Protein AF-A0A937X657-F1 (afdb_monomer_lite)

Organism: NCBI:txid2961651

Secondary structure (DSSP, 8-state):
--------------HHHHHHHHHHTHHHHHHHHHHHHHHHHHHHHHHHHHS-------------STTTTTTB-TTSPBP-GGGGG-HHHHHHHHHHTTGGGTS-HHHHHHH-------------------------

Foldseek 3Di:
DDPPCPVPPPPVPPPVVVCVVCVVCVVVVVVVVVVVVVVVCVVVVVVVVPDDDDDDDDDDDQDDAPCSVVCAHPVRHHHDQVVCLPLVNLVVVCVVVVCVVPDDSVVSSVRDDDDDDPPDPDPPPPPPPPPDDDDD

pLDDT: mean 78.57, std 14.48, range [44.03, 97.0]

Radius of gyration: 36.01 Å; chains: 1; bounding box: 100×64×79 Å

Structure (mmCIF, N/CA/C/O backbone):
data_AF-A0A937X657-F1
#
_entry.id   AF-A0A937X657-F1
#
loop_
_atom_site.group_PDB
_atom_site.id
_atom_site.type_symbol
_atom_site.label_atom_id
_atom_site.label_alt_id
_atom_site.label_comp_id
_atom_site.label_asym_id
_atom_site.label_entity_id
_atom_site.label_seq_id
_atom_site.pdbx_PDB_ins_code
_atom_site.Cartn_x
_atom_site.Cartn_y
_atom_site.Cartn_z
_atom_site.occupancy
_atom_site.B_iso_or_equiv
_atom_site.auth_seq_id
_atom_site.auth_comp_id
_atom_site.auth_asym_id
_atom_site.auth_atom_id
_atom_site.pdbx_PDB_model_num
ATOM 1 N N . MET A 1 1 ? 79.284 4.387 -25.399 1.00 54.34 1 MET A N 1
ATOM 2 C CA . MET A 1 1 ? 78.170 5.222 -24.904 1.00 54.34 1 MET A CA 1
ATOM 3 C C . MET A 1 1 ? 77.348 5.649 -26.105 1.00 54.34 1 MET A C 1
ATOM 5 O O . MET A 1 1 ? 77.841 6.468 -26.859 1.00 54.34 1 MET A O 1
ATOM 9 N N . ALA A 1 2 ? 76.207 4.989 -26.327 1.00 51.38 2 ALA A N 1
ATOM 10 C CA . ALA A 1 2 ? 75.058 5.395 -27.160 1.00 51.38 2 ALA A CA 1
ATOM 11 C C . ALA A 1 2 ? 74.269 4.130 -27.556 1.00 51.38 2 ALA A C 1
ATOM 13 O O . ALA A 1 2 ? 74.128 3.799 -28.724 1.00 51.38 2 ALA A O 1
ATOM 14 N N . MET A 1 3 ? 73.809 3.378 -26.553 1.00 53.97 3 MET A N 1
ATOM 15 C CA . MET A 1 3 ? 72.762 2.364 -26.712 1.00 53.97 3 MET A CA 1
ATOM 16 C C . MET A 1 3 ? 71.553 2.872 -25.930 1.00 53.97 3 MET A C 1
ATOM 18 O O . MET A 1 3 ? 71.167 2.336 -24.901 1.00 53.97 3 MET A O 1
ATOM 22 N N . LEU A 1 4 ? 71.056 4.019 -26.381 1.00 57.88 4 LEU A N 1
ATOM 23 C CA . LEU A 1 4 ? 69.737 4.540 -26.056 1.00 57.88 4 LEU A CA 1
ATOM 24 C C . LEU A 1 4 ? 69.046 4.790 -27.392 1.00 57.88 4 LEU A C 1
ATOM 26 O O . LEU A 1 4 ? 68.652 5.905 -27.704 1.00 57.88 4 LEU A O 1
ATOM 30 N N . ASP A 1 5 ? 68.921 3.731 -28.192 1.00 53.12 5 ASP A N 1
ATOM 31 C CA . ASP A 1 5 ? 67.776 3.647 -29.087 1.00 53.12 5 ASP A CA 1
ATOM 32 C C . ASP A 1 5 ? 66.592 3.265 -28.197 1.00 53.12 5 ASP A C 1
ATOM 34 O O . ASP A 1 5 ? 66.155 2.117 -28.109 1.00 53.12 5 ASP A O 1
ATOM 38 N N . SER A 1 6 ? 66.144 4.244 -27.408 1.00 56.38 6 SER A N 1
ATOM 39 C CA . SER A 1 6 ? 64.774 4.286 -26.936 1.00 56.38 6 SER A CA 1
ATOM 40 C C . SER A 1 6 ? 63.934 4.451 -28.192 1.00 56.38 6 SER A C 1
ATOM 42 O O . SER A 1 6 ? 63.530 5.562 -28.535 1.00 56.38 6 SER A O 1
ATOM 44 N N . GLN A 1 7 ? 63.766 3.338 -28.906 1.00 55.34 7 GLN A N 1
ATOM 45 C CA . GLN A 1 7 ? 62.840 3.190 -29.999 1.00 55.34 7 GLN A CA 1
ATOM 46 C C . GLN A 1 7 ? 61.476 3.484 -29.402 1.00 55.34 7 GLN A C 1
ATOM 48 O O . GLN A 1 7 ? 60.877 2.668 -28.700 1.00 55.34 7 GLN A O 1
ATOM 53 N N . ASP A 1 8 ? 61.124 4.746 -29.593 1.00 54.66 8 ASP A N 1
ATOM 54 C CA . ASP A 1 8 ? 59.862 5.432 -29.473 1.00 54.66 8 ASP A CA 1
ATOM 55 C C . ASP A 1 8 ? 58.688 4.461 -29.640 1.00 54.66 8 ASP A C 1
ATOM 57 O O . ASP A 1 8 ? 58.055 4.347 -30.685 1.00 54.66 8 ASP A O 1
ATOM 61 N N . ARG A 1 9 ? 58.393 3.733 -28.558 1.00 51.91 9 ARG A N 1
ATOM 62 C CA . ARG A 1 9 ? 57.169 2.961 -28.317 1.00 51.91 9 ARG A CA 1
ATOM 63 C C . ARG A 1 9 ? 55.999 3.912 -28.063 1.00 51.91 9 ARG A C 1
ATOM 65 O O . ARG A 1 9 ? 55.104 3.618 -27.276 1.00 51.91 9 ARG A O 1
ATOM 72 N N . THR A 1 10 ? 55.995 5.064 -28.715 1.00 53.56 10 THR A N 1
ATOM 73 C CA . THR A 1 10 ? 54.843 5.947 -28.737 1.00 53.56 10 THR A CA 1
ATOM 74 C C . THR A 1 10 ? 54.037 5.541 -29.953 1.00 53.56 10 THR A C 1
ATOM 76 O O . THR A 1 10 ? 54.033 6.187 -30.998 1.00 53.56 10 THR A O 1
ATOM 79 N N . ASP A 1 11 ? 53.399 4.383 -29.797 1.00 59.31 11 ASP A N 1
ATOM 80 C CA . ASP A 1 11 ? 52.334 3.888 -30.649 1.00 59.31 11 ASP A CA 1
ATOM 81 C C . ASP A 1 11 ? 51.222 4.940 -30.583 1.00 59.31 11 ASP A C 1
ATOM 83 O O . ASP A 1 11 ? 50.393 4.983 -29.671 1.00 59.31 11 ASP A O 1
ATOM 87 N N . ASN A 1 12 ? 51.328 5.926 -31.470 1.00 54.56 12 ASN A N 1
ATOM 88 C CA . ASN A 1 12 ? 50.469 7.090 -31.514 1.00 54.56 12 ASN A CA 1
ATOM 89 C C . ASN A 1 12 ? 49.151 6.626 -32.134 1.00 54.56 12 ASN A C 1
ATOM 91 O O . ASN A 1 12 ? 48.890 6.845 -33.319 1.00 54.56 12 ASN A O 1
ATOM 95 N N . ILE A 1 13 ? 48.353 5.907 -31.336 1.00 63.28 13 ILE A N 1
ATOM 96 C CA . ILE A 1 13 ? 46.981 5.537 -31.661 1.00 63.28 13 ILE A CA 1
ATOM 97 C C . ILE A 1 13 ? 46.252 6.856 -31.880 1.00 63.28 13 ILE A C 1
ATOM 99 O O . ILE A 1 13 ? 45.853 7.548 -30.940 1.00 63.28 13 ILE A O 1
ATOM 103 N N . ARG A 1 14 ? 46.132 7.242 -33.151 1.00 64.69 14 ARG A N 1
ATOM 104 C CA . ARG A 1 14 ? 45.431 8.450 -33.560 1.00 64.69 14 ARG A CA 1
ATOM 105 C C . ARG A 1 14 ? 43.993 8.290 -33.111 1.00 64.69 14 ARG A C 1
ATOM 107 O O . ARG A 1 14 ? 43.210 7.586 -33.739 1.00 64.69 14 ARG A O 1
ATOM 114 N N . VAL A 1 15 ? 43.638 8.983 -32.034 1.00 66.06 15 VAL A N 1
ATOM 115 C CA . VAL A 1 15 ? 42.281 8.983 -31.472 1.00 66.06 15 VAL A CA 1
ATOM 116 C C . VAL A 1 15 ? 41.244 9.327 -32.558 1.00 66.06 15 VAL A C 1
ATOM 118 O O . VAL A 1 15 ? 40.137 8.805 -32.558 1.00 66.06 15 VAL A O 1
ATOM 121 N N . GLY A 1 16 ? 41.631 10.122 -33.564 1.00 61.62 16 GLY A N 1
ATOM 122 C CA . GLY A 1 16 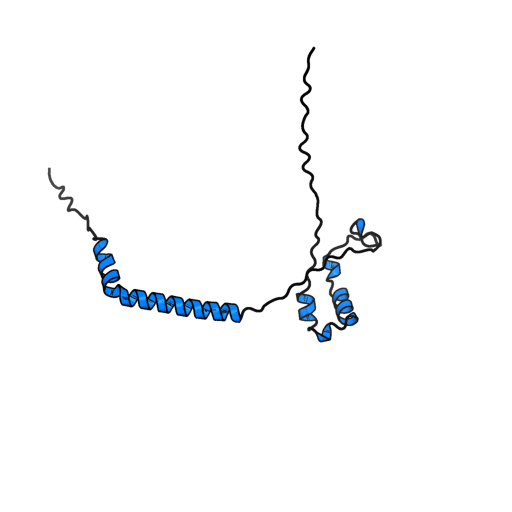? 40.815 10.432 -34.742 1.00 61.62 16 GLY A CA 1
ATOM 123 C C . GLY A 1 16 ? 40.463 9.238 -35.644 1.00 61.62 16 GLY A C 1
ATOM 124 O O . GLY A 1 16 ? 39.389 9.240 -36.245 1.00 61.62 16 GLY A O 1
ATOM 125 N N . ASP A 1 17 ? 4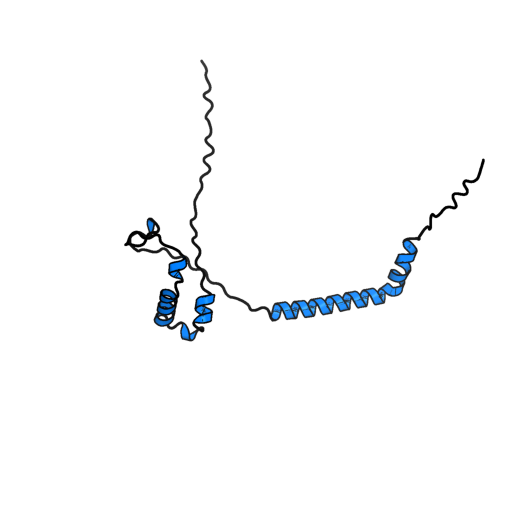1.304 8.203 -35.719 1.00 65.19 17 ASP A N 1
ATOM 126 C CA . ASP A 1 17 ? 41.021 7.003 -36.519 1.00 65.19 17 ASP A CA 1
ATOM 127 C C . ASP A 1 17 ? 39.965 6.103 -35.856 1.00 65.19 17 ASP A C 1
ATOM 129 O O . ASP A 1 17 ? 39.238 5.403 -36.559 1.00 65.19 17 ASP A O 1
ATOM 133 N N . LEU A 1 18 ? 39.770 6.212 -34.535 1.00 67.56 18 LEU A N 1
ATOM 134 C CA . LEU A 1 18 ? 38.673 5.548 -33.815 1.00 67.56 18 LEU A CA 1
ATOM 135 C C . LEU A 1 18 ? 37.302 6.181 -34.114 1.00 67.56 18 LEU A C 1
ATOM 137 O O . LEU A 1 18 ? 36.276 5.507 -34.032 1.00 67.56 18 LEU A O 1
ATOM 141 N N . PHE A 1 19 ? 37.267 7.460 -34.505 1.00 67.75 19 PHE A N 1
ATOM 142 C CA . PHE A 1 19 ? 36.029 8.175 -34.841 1.00 67.75 19 PHE A CA 1
ATOM 143 C C . PHE A 1 19 ? 35.640 8.076 -36.325 1.00 67.75 19 PHE A C 1
ATOM 145 O O . PHE A 1 19 ? 34.484 8.332 -36.675 1.00 67.75 19 PHE A O 1
ATOM 152 N N . ARG A 1 20 ? 36.559 7.662 -37.211 1.00 66.25 20 ARG A N 1
ATOM 153 C CA . ARG A 1 20 ? 36.264 7.442 -38.641 1.00 66.25 20 ARG A CA 1
ATOM 154 C C . ARG A 1 20 ? 35.145 6.410 -38.885 1.00 66.25 20 ARG A C 1
ATOM 156 O O . ARG A 1 20 ? 34.259 6.718 -39.685 1.00 66.25 20 ARG A O 1
ATOM 163 N N . PRO A 1 21 ? 35.098 5.252 -38.192 1.00 65.94 21 PRO A N 1
ATOM 164 C CA . PRO A 1 21 ? 33.969 4.324 -38.280 1.00 65.94 21 PRO A CA 1
ATOM 165 C C . PRO A 1 21 ? 32.652 4.952 -37.799 1.00 65.94 21 PRO A C 1
ATOM 167 O O . PRO A 1 21 ? 31.619 4.781 -38.441 1.00 65.94 21 PRO A O 1
ATOM 170 N N . LEU A 1 22 ? 32.689 5.740 -36.717 1.00 67.44 22 LEU A N 1
ATOM 171 C CA . LEU A 1 22 ? 31.514 6.429 -36.165 1.00 67.44 22 LEU A CA 1
ATOM 172 C C . LEU A 1 22 ? 30.878 7.403 -37.172 1.00 67.44 22 LEU A C 1
ATOM 174 O O . LEU A 1 22 ? 29.655 7.469 -37.293 1.00 67.44 22 LEU A O 1
ATOM 178 N N . LEU A 1 23 ? 31.699 8.136 -37.927 1.00 63.88 23 LEU A N 1
ATOM 179 C CA . LEU A 1 23 ? 31.237 9.097 -38.935 1.00 63.88 23 LEU A CA 1
ATOM 180 C C . LEU A 1 23 ? 30.781 8.420 -40.239 1.00 63.88 23 LEU A C 1
ATOM 182 O O . LEU A 1 23 ? 29.800 8.866 -40.841 1.00 63.88 23 LEU A O 1
ATOM 186 N N . ALA A 1 24 ? 31.440 7.332 -40.655 1.00 72.88 24 ALA A N 1
ATOM 187 C CA . ALA A 1 24 ? 31.057 6.555 -41.838 1.00 72.88 24 ALA A CA 1
ATOM 188 C C . ALA A 1 24 ? 29.708 5.837 -41.645 1.00 72.88 24 ALA A C 1
ATOM 190 O O . ALA A 1 24 ? 28.853 5.861 -42.531 1.00 72.88 24 ALA A O 1
ATOM 191 N N . TYR A 1 25 ? 29.471 5.282 -40.452 1.00 80.38 25 TYR A N 1
ATOM 192 C CA . TYR A 1 25 ? 28.231 4.585 -40.099 1.00 80.38 25 TYR A CA 1
ATOM 193 C C . TYR A 1 25 ? 27.203 5.480 -39.398 1.00 80.38 25 TYR A C 1
ATOM 195 O O . TYR A 1 25 ? 26.234 4.972 -38.834 1.00 80.38 25 TYR A O 1
ATOM 203 N N . ARG A 1 26 ? 27.340 6.814 -39.477 1.00 78.56 26 ARG A N 1
ATOM 204 C CA . ARG A 1 26 ? 26.452 7.773 -38.788 1.00 78.56 26 ARG A CA 1
ATOM 205 C C . ARG A 1 26 ? 24.959 7.505 -39.006 1.00 78.56 26 ARG A C 1
ATOM 207 O O . ARG A 1 26 ? 24.167 7.690 -38.092 1.00 78.56 26 ARG A O 1
ATOM 214 N N . ARG A 1 27 ? 24.569 7.049 -40.205 1.00 82.88 27 ARG A N 1
ATOM 215 C CA . ARG A 1 27 ? 23.174 6.694 -40.527 1.00 82.88 27 ARG A CA 1
ATOM 216 C C . ARG A 1 27 ? 22.719 5.436 -39.792 1.00 82.88 27 ARG A C 1
ATOM 218 O O . ARG A 1 27 ? 21.609 5.421 -39.279 1.00 82.88 27 ARG A O 1
ATOM 225 N N . LEU A 1 28 ? 23.577 4.422 -39.724 1.00 85.44 28 LEU A N 1
ATOM 226 C CA . LEU A 1 28 ? 23.286 3.161 -39.048 1.00 85.44 28 LEU A CA 1
ATOM 227 C C . LEU A 1 28 ? 23.215 3.358 -37.528 1.00 85.44 28 LEU A C 1
ATOM 229 O O . LEU A 1 28 ? 22.285 2.876 -36.892 1.00 85.44 28 LEU A O 1
ATOM 233 N N . ILE A 1 29 ? 24.137 4.147 -36.963 1.00 87.50 29 ILE A N 1
ATOM 234 C CA . ILE A 1 29 ? 24.118 4.526 -35.542 1.00 87.50 29 ILE A CA 1
ATOM 235 C C . ILE A 1 29 ? 22.847 5.316 -35.223 1.00 87.50 29 ILE A C 1
ATOM 237 O O . ILE A 1 29 ? 22.167 5.010 -34.252 1.00 87.50 29 ILE A O 1
ATOM 241 N N . TRP A 1 30 ? 22.481 6.292 -36.059 1.00 89.94 30 TRP A N 1
ATOM 242 C CA . TRP A 1 30 ? 21.262 7.072 -35.849 1.00 89.94 30 TRP A CA 1
ATOM 243 C C . TRP A 1 30 ? 20.003 6.196 -35.892 1.00 89.94 30 TRP A C 1
ATOM 245 O O . TRP A 1 30 ? 19.157 6.304 -35.009 1.00 89.94 30 TRP A O 1
ATOM 255 N N . GLN A 1 31 ? 19.905 5.277 -36.858 1.00 92.25 31 GLN A N 1
ATOM 256 C CA . GLN A 1 31 ? 18.797 4.318 -36.936 1.00 92.25 31 GLN A CA 1
ATOM 257 C C . GLN A 1 31 ? 18.742 3.390 -35.718 1.00 92.25 31 GLN A C 1
ATOM 259 O O . GLN A 1 31 ? 17.660 3.173 -35.179 1.00 92.25 31 GLN A O 1
ATOM 264 N N . ALA A 1 32 ? 19.888 2.883 -35.256 1.00 92.69 32 ALA A N 1
ATOM 265 C CA . ALA A 1 32 ? 19.962 2.034 -34.072 1.00 92.69 32 ALA A CA 1
ATOM 266 C C . ALA A 1 32 ? 19.533 2.786 -32.804 1.00 92.69 32 ALA A C 1
ATOM 268 O O . ALA A 1 32 ? 18.749 2.258 -32.019 1.00 92.69 32 ALA A O 1
ATOM 269 N N . THR A 1 33 ? 19.980 4.033 -32.633 1.00 93.75 33 THR A N 1
ATOM 270 C CA . THR A 1 33 ? 19.571 4.879 -31.505 1.00 93.75 33 THR A CA 1
ATOM 271 C C . THR A 1 33 ? 18.072 5.143 -31.535 1.00 93.75 33 THR A C 1
ATOM 273 O O . THR A 1 33 ? 17.405 4.934 -30.527 1.00 93.75 33 THR A O 1
ATOM 276 N N . VAL A 1 34 ? 17.518 5.534 -32.688 1.00 96.00 34 VAL A N 1
ATOM 277 C CA . VAL A 1 34 ? 16.073 5.770 -32.833 1.00 96.00 34 VAL A CA 1
ATOM 278 C C . VAL A 1 34 ? 15.285 4.493 -32.541 1.00 96.00 34 VAL A C 1
ATOM 280 O O . VAL A 1 34 ? 14.329 4.537 -31.769 1.00 96.00 34 VAL A O 1
ATOM 283 N N . ALA A 1 35 ? 15.703 3.349 -33.087 1.00 95.62 35 ALA A N 1
ATOM 284 C CA . ALA A 1 35 ? 15.059 2.066 -32.823 1.00 95.62 35 ALA A CA 1
ATOM 285 C C . ALA A 1 35 ? 15.100 1.705 -31.330 1.00 95.62 35 ALA A C 1
ATOM 287 O O . ALA A 1 35 ? 14.074 1.340 -30.759 1.00 95.62 35 ALA A O 1
ATOM 288 N N . ALA A 1 36 ? 16.250 1.874 -30.673 1.00 95.75 36 ALA A N 1
ATOM 289 C CA . ALA A 1 36 ? 16.396 1.628 -29.242 1.00 95.75 36 ALA A CA 1
ATOM 290 C C . ALA A 1 36 ? 15.502 2.555 -28.405 1.00 95.75 36 ALA A C 1
ATOM 292 O O . ALA A 1 36 ? 14.851 2.094 -27.469 1.00 95.75 36 ALA A O 1
ATOM 293 N N . THR A 1 37 ? 15.414 3.842 -28.758 1.00 96.75 37 THR A N 1
ATOM 294 C CA . THR A 1 37 ? 14.524 4.797 -28.084 1.00 96.75 37 THR A CA 1
ATOM 295 C C . THR A 1 37 ? 13.057 4.412 -28.249 1.00 96.75 37 THR A C 1
ATOM 297 O O . THR A 1 37 ? 12.318 4.436 -27.268 1.00 96.75 37 THR A O 1
ATOM 300 N N . VAL A 1 38 ? 12.633 4.017 -29.452 1.00 96.88 38 VAL A N 1
ATOM 301 C CA . VAL A 1 38 ? 11.253 3.572 -29.704 1.00 96.88 38 VAL A CA 1
ATOM 302 C C . VAL A 1 38 ? 10.932 2.323 -28.886 1.00 96.88 38 VAL A C 1
ATOM 304 O O . VAL A 1 38 ? 9.902 2.284 -28.220 1.00 96.88 38 VAL A O 1
ATOM 307 N N . ILE A 1 39 ? 11.826 1.331 -28.869 1.00 97.00 39 ILE A N 1
ATOM 308 C CA . ILE A 1 39 ? 11.643 0.110 -28.072 1.00 97.00 39 ILE A CA 1
ATOM 309 C C . ILE A 1 39 ? 11.552 0.448 -26.580 1.00 97.00 39 ILE A C 1
ATOM 311 O O . ILE A 1 39 ? 10.636 -0.015 -25.905 1.00 97.00 39 ILE A O 1
ATOM 315 N N . ALA A 1 40 ? 12.453 1.288 -26.066 1.00 96.06 40 ALA A N 1
ATOM 316 C CA . ALA A 1 40 ? 12.438 1.701 -24.665 1.00 96.06 40 ALA A CA 1
ATOM 317 C C . ALA A 1 40 ? 11.158 2.470 -24.300 1.00 96.06 40 ALA A C 1
ATOM 319 O O . ALA A 1 40 ? 10.579 2.223 -23.243 1.00 96.06 40 ALA A O 1
ATOM 320 N N . ALA A 1 41 ? 10.683 3.357 -25.177 1.00 95.81 41 ALA A N 1
ATOM 321 C CA . ALA A 1 41 ? 9.443 4.100 -24.976 1.00 95.81 41 ALA A CA 1
ATOM 322 C C . ALA A 1 41 ? 8.216 3.180 -24.988 1.00 95.81 41 ALA A C 1
ATOM 324 O O . ALA A 1 41 ? 7.333 3.336 -24.147 1.00 95.81 41 ALA A O 1
ATOM 325 N N . LEU A 1 42 ? 8.172 2.195 -25.890 1.00 96.06 42 LEU A N 1
ATOM 326 C CA . LEU A 1 42 ? 7.097 1.202 -25.933 1.00 96.06 42 LEU A CA 1
ATOM 327 C C . LEU A 1 42 ? 7.092 0.335 -24.671 1.00 96.06 42 LEU A C 1
ATOM 329 O O . LEU A 1 42 ? 6.050 0.195 -24.036 1.00 96.06 42 LEU A O 1
ATOM 333 N N . LEU A 1 43 ? 8.250 -0.195 -24.269 1.00 95.75 43 LEU A N 1
ATOM 334 C CA . LEU A 1 43 ? 8.374 -0.992 -23.046 1.00 95.75 43 LEU A CA 1
ATOM 335 C C . LEU A 1 43 ? 8.015 -0.176 -21.800 1.00 95.75 43 LEU A C 1
ATOM 337 O O . LEU A 1 43 ? 7.267 -0.656 -20.952 1.00 95.75 43 LEU A O 1
ATOM 341 N N . GLY A 1 44 ? 8.496 1.066 -21.707 1.00 94.88 44 GLY A N 1
ATOM 342 C CA . GLY A 1 44 ? 8.167 1.978 -20.613 1.00 94.88 44 GLY A CA 1
ATOM 343 C C . GLY A 1 44 ? 6.682 2.340 -20.579 1.00 94.88 44 GLY A C 1
ATOM 344 O O . GLY A 1 44 ? 6.074 2.331 -19.512 1.00 94.88 44 GLY A O 1
ATOM 345 N N . GLY A 1 45 ? 6.075 2.590 -21.740 1.00 94.44 45 GLY A N 1
ATOM 346 C CA . GLY A 1 45 ? 4.646 2.870 -21.864 1.00 94.44 45 GLY A CA 1
ATOM 347 C C . GLY A 1 45 ? 3.786 1.687 -21.426 1.00 94.44 45 GLY A C 1
ATOM 348 O O . GLY A 1 45 ? 2.882 1.863 -20.613 1.00 94.44 45 GLY A O 1
ATOM 349 N N . VAL A 1 46 ? 4.106 0.474 -21.889 1.00 94.00 46 VAL A N 1
ATOM 350 C CA . VAL A 1 46 ? 3.424 -0.756 -21.453 1.00 94.00 46 VAL A CA 1
ATOM 351 C C . VAL A 1 46 ? 3.594 -0.962 -19.950 1.00 94.00 46 VAL A C 1
ATOM 353 O O . VAL A 1 46 ? 2.619 -1.245 -19.260 1.00 94.00 46 VAL A O 1
ATOM 356 N N . TYR A 1 47 ? 4.804 -0.770 -19.423 1.00 92.38 47 TYR A N 1
ATOM 357 C CA . TYR A 1 47 ? 5.074 -0.911 -17.994 1.00 92.38 47 TYR A CA 1
ATOM 358 C C . TYR A 1 47 ? 4.233 0.050 -17.144 1.00 92.38 47 TYR A C 1
ATOM 360 O O . TYR A 1 47 ? 3.608 -0.378 -16.177 1.00 92.38 47 TYR A O 1
ATOM 368 N N . LEU A 1 48 ? 4.158 1.327 -17.530 1.00 88.75 48 LEU A N 1
ATOM 369 C CA . LEU A 1 48 ? 3.335 2.322 -16.837 1.00 88.75 48 LEU A CA 1
ATOM 370 C C . LEU A 1 48 ? 1.834 2.034 -16.961 1.00 88.75 48 LEU A C 1
ATOM 372 O O . LEU A 1 48 ? 1.090 2.291 -16.022 1.00 88.75 48 LEU A O 1
ATOM 376 N N . PHE A 1 49 ? 1.385 1.489 -18.093 1.00 87.94 49 PHE A N 1
ATOM 377 C CA . PHE A 1 49 ? -0.028 1.171 -18.307 1.00 87.94 49 PHE A CA 1
ATOM 378 C C . PHE A 1 49 ? -0.492 -0.052 -17.502 1.00 87.94 49 PHE A C 1
ATOM 380 O O . PHE A 1 49 ? -1.645 -0.124 -17.089 1.00 87.94 49 PHE A O 1
ATOM 387 N N . VAL A 1 50 ? 0.402 -1.017 -17.271 1.00 88.69 50 VAL A N 1
ATOM 388 C CA . VAL A 1 50 ? 0.110 -2.237 -16.498 1.00 88.69 50 VAL A CA 1
ATOM 389 C C . VAL A 1 50 ? 0.229 -2.002 -14.987 1.00 88.69 50 VAL A C 1
ATOM 391 O O . VAL A 1 50 ? -0.268 -2.811 -14.203 1.00 88.69 50 VAL A O 1
ATOM 394 N N . GLN A 1 51 ? 0.858 -0.906 -14.546 1.00 83.50 51 GLN A N 1
ATOM 395 C CA . GLN A 1 51 ? 0.993 -0.624 -13.120 1.00 83.50 51 GLN A CA 1
ATOM 396 C C . GLN A 1 51 ? -0.382 -0.468 -12.446 1.00 83.50 51 GLN A C 1
ATOM 398 O O . GLN A 1 51 ? -1.176 0.385 -12.848 1.00 83.50 51 GLN A O 1
ATOM 403 N N . PRO A 1 52 ? -0.668 -1.253 -11.390 1.00 79.19 52 PRO A N 1
ATOM 404 C CA . PRO A 1 52 ? -1.919 -1.129 -10.661 1.00 79.19 52 PRO A CA 1
ATOM 405 C C . PRO A 1 52 ? -1.969 0.225 -9.950 1.00 79.19 52 PRO A C 1
ATOM 407 O O . PRO A 1 52 ? -1.096 0.565 -9.150 1.00 79.19 52 PRO A O 1
ATOM 410 N N . THR A 1 53 ? -3.010 1.003 -10.234 1.00 76.62 53 THR A N 1
ATOM 411 C CA . THR A 1 53 ? -3.261 2.276 -9.562 1.00 76.62 53 THR A CA 1
ATOM 412 C C . THR A 1 53 ? -3.937 2.014 -8.217 1.00 76.62 53 THR A C 1
ATOM 414 O O . THR A 1 53 ? -5.069 1.541 -8.142 1.00 76.62 53 THR A O 1
ATOM 417 N N . ALA A 1 54 ? -3.226 2.299 -7.124 1.00 77.44 54 ALA A N 1
ATOM 418 C CA . ALA A 1 54 ? -3.759 2.172 -5.771 1.00 77.44 54 ALA A CA 1
ATOM 419 C C . ALA A 1 54 ? -4.281 3.529 -5.278 1.00 77.44 54 ALA A C 1
ATOM 421 O O . ALA A 1 54 ? -3.517 4.482 -5.115 1.00 77.44 54 ALA A O 1
ATOM 422 N N . TRP A 1 55 ? -5.584 3.614 -5.017 1.00 77.44 55 TRP A N 1
ATOM 423 C CA . TRP A 1 55 ? -6.198 4.777 -4.379 1.00 77.44 55 TRP A CA 1
ATOM 424 C C . TRP A 1 55 ? -5.995 4.680 -2.866 1.00 77.44 55 TRP A C 1
ATOM 426 O O . TRP A 1 55 ? -6.364 3.677 -2.259 1.00 77.44 55 TRP A O 1
ATOM 436 N N . SER A 1 56 ? -5.412 5.710 -2.248 1.00 83.56 56 SER A N 1
ATOM 437 C CA . SER A 1 56 ? -5.264 5.780 -0.790 1.00 83.56 56 SER A CA 1
ATOM 438 C C . SER A 1 56 ? -6.097 6.924 -0.217 1.00 83.56 56 SER A C 1
ATOM 440 O O . SER A 1 56 ? -6.111 8.032 -0.749 1.00 83.56 56 SER A O 1
ATOM 442 N N . ALA A 1 57 ? -6.808 6.645 0.875 1.00 85.00 57 ALA A N 1
ATOM 443 C CA . ALA A 1 57 ? -7.575 7.622 1.637 1.00 85.00 57 ALA A CA 1
ATOM 444 C C . ALA A 1 57 ? -7.022 7.683 3.063 1.00 85.00 57 ALA A C 1
ATOM 446 O O . ALA A 1 57 ? -6.693 6.655 3.653 1.00 85.00 57 ALA A O 1
ATOM 447 N N . THR A 1 58 ? -6.899 8.888 3.620 1.00 86.94 58 THR A N 1
ATOM 448 C CA . THR A 1 58 ? -6.416 9.092 4.992 1.00 86.94 58 THR A CA 1
ATOM 449 C C . THR A 1 58 ? -7.485 9.805 5.802 1.00 86.94 58 THR A C 1
ATOM 451 O O . THR A 1 58 ? -7.946 10.873 5.404 1.00 86.94 58 THR A O 1
ATOM 454 N N . LEU A 1 59 ? -7.850 9.235 6.952 1.00 86.00 59 LEU A N 1
ATOM 455 C CA . LEU A 1 59 ? -8.813 9.821 7.879 1.00 86.00 59 LEU A CA 1
ATOM 456 C C . LEU A 1 59 ? -8.172 10.012 9.256 1.00 86.00 59 LEU A C 1
ATOM 458 O O . LEU A 1 59 ? -7.646 9.071 9.848 1.00 86.00 59 LEU A O 1
ATOM 462 N N . GLY A 1 60 ? -8.221 11.243 9.765 1.00 84.38 60 GLY A N 1
ATOM 463 C CA . GLY A 1 60 ? -7.828 11.556 11.135 1.00 84.38 60 GLY A CA 1
ATOM 464 C C . GLY A 1 60 ? -9.017 11.408 12.077 1.00 84.38 60 GLY A C 1
ATOM 465 O O . GLY A 1 60 ? -10.051 12.033 11.858 1.00 84.38 60 GLY A O 1
ATOM 466 N N . PHE A 1 61 ? -8.862 10.627 13.142 1.00 85.00 61 PHE A N 1
ATOM 467 C CA . PHE A 1 61 ? -9.854 10.525 14.210 1.00 85.00 61 PHE A CA 1
ATOM 468 C C . PHE A 1 61 ? -9.184 10.687 15.577 1.00 85.00 61 PHE A C 1
ATOM 470 O O . PHE A 1 61 ? -7.984 10.444 15.731 1.00 85.00 61 PHE A O 1
ATOM 477 N N . ARG A 1 62 ? -9.958 11.132 16.570 1.00 83.12 62 ARG A N 1
ATOM 478 C CA . ARG A 1 62 ? -9.525 11.245 17.967 1.00 83.12 62 ARG A CA 1
ATOM 479 C C . ARG A 1 62 ? -10.405 10.341 18.823 1.00 83.12 62 ARG A C 1
ATOM 481 O O . ARG A 1 62 ? -11.618 10.532 18.798 1.00 83.12 62 ARG A O 1
ATOM 488 N N . PRO A 1 63 ? -9.836 9.373 19.557 1.00 81.69 63 PRO A N 1
ATOM 489 C CA . PRO A 1 63 ? -10.631 8.555 20.457 1.00 81.69 63 PRO A CA 1
ATOM 490 C C . PRO A 1 63 ? -11.191 9.390 21.615 1.00 81.69 63 PRO A C 1
ATOM 492 O O . PRO A 1 63 ? -10.477 10.210 22.191 1.00 81.69 63 PRO A O 1
ATOM 495 N N . THR A 1 64 ? -12.456 9.172 21.968 1.00 85.06 64 THR A N 1
ATOM 496 C CA . THR A 1 64 ? -13.181 9.939 23.001 1.00 85.06 64 THR A CA 1
ATOM 497 C C . THR A 1 64 ? -13.528 9.109 24.240 1.00 85.06 64 THR A C 1
ATOM 499 O O . THR A 1 64 ? -14.441 9.463 24.975 1.00 85.06 64 THR A O 1
ATOM 502 N N . PHE A 1 65 ? -12.862 7.972 24.445 1.00 84.62 65 PHE A N 1
ATOM 503 C CA . PHE A 1 65 ? -13.059 7.140 25.634 1.00 84.62 65 PHE A CA 1
ATOM 504 C C . PHE A 1 65 ? -12.283 7.676 26.846 1.00 84.62 65 PHE A C 1
ATOM 506 O O . PHE A 1 65 ? -11.295 8.394 26.691 1.00 84.62 65 PHE A O 1
ATOM 513 N N . ASP A 1 66 ? -12.692 7.280 28.051 1.00 82.25 66 ASP A N 1
ATOM 514 C CA . ASP A 1 66 ? -12.004 7.654 29.290 1.00 82.25 66 ASP A CA 1
ATOM 515 C C . ASP A 1 66 ? -10.551 7.157 29.293 1.00 82.25 66 ASP A C 1
ATOM 517 O O . ASP A 1 66 ? -10.283 5.975 29.076 1.00 82.25 66 ASP A O 1
ATOM 521 N N . GLY A 1 67 ? -9.605 8.073 29.520 1.00 80.06 67 GLY A N 1
ATOM 522 C CA . GLY A 1 67 ? -8.165 7.801 29.424 1.00 80.06 67 GLY A CA 1
ATOM 523 C C . GLY A 1 67 ? -7.558 8.036 28.033 1.00 80.06 67 GLY A C 1
ATOM 524 O O . GLY A 1 67 ? -6.338 7.952 27.874 1.00 80.06 67 GLY A O 1
ATOM 525 N N . SER A 1 68 ? -8.349 8.410 27.017 1.00 80.62 68 SER A N 1
ATOM 526 C CA . SER A 1 68 ? -7.815 8.655 25.667 1.00 80.62 68 SER A CA 1
ATOM 527 C C . SER A 1 68 ? -6.805 9.807 25.614 1.00 80.62 68 SER A C 1
ATOM 529 O O . SER A 1 68 ? -5.844 9.741 24.844 1.00 80.62 68 SER A O 1
ATOM 531 N N . GLU A 1 69 ? -6.961 10.824 26.470 1.00 79.00 69 GLU A N 1
ATOM 532 C CA . GLU A 1 69 ? -6.018 11.946 26.593 1.00 79.00 69 GLU A CA 1
ATOM 533 C C . GLU A 1 69 ? -4.642 11.510 27.114 1.00 79.00 69 GLU A C 1
ATOM 535 O O . GLU A 1 69 ? -3.611 12.003 26.648 1.00 79.00 69 GLU A O 1
ATOM 540 N N . SER A 1 70 ? -4.607 10.550 28.043 1.00 81.19 70 SER A N 1
ATOM 541 C CA . SER A 1 70 ? -3.369 9.958 28.562 1.00 81.19 70 SER A CA 1
ATOM 542 C C . SER A 1 70 ? -2.847 8.814 27.685 1.00 81.19 70 SER A C 1
ATOM 544 O O . SER A 1 70 ? -1.770 8.277 27.953 1.00 81.19 70 SER A O 1
ATOM 546 N N . GLY A 1 71 ? -3.563 8.470 26.607 1.00 79.62 71 GLY A N 1
ATOM 547 C CA . GLY A 1 71 ? -3.239 7.345 25.734 1.00 79.62 71 GLY A CA 1
ATOM 548 C C . GLY A 1 71 ? -3.389 6.002 26.443 1.00 79.62 71 GLY A C 1
ATOM 549 O O . GLY A 1 71 ? -2.573 5.108 26.222 1.00 79.62 71 GLY A O 1
ATOM 550 N N . GLN A 1 72 ? -4.382 5.875 27.319 1.00 86.44 72 GLN A N 1
ATOM 551 C CA . GLN A 1 72 ? -4.675 4.661 28.074 1.00 86.44 72 GLN A CA 1
ATOM 552 C C . GLN A 1 72 ? -6.129 4.257 27.880 1.00 86.44 72 GLN A C 1
ATOM 554 O O . GLN A 1 72 ? -7.012 5.099 27.752 1.00 86.44 72 GLN A O 1
ATOM 559 N N . TYR A 1 73 ? -6.381 2.958 27.880 1.00 88.06 73 TYR A N 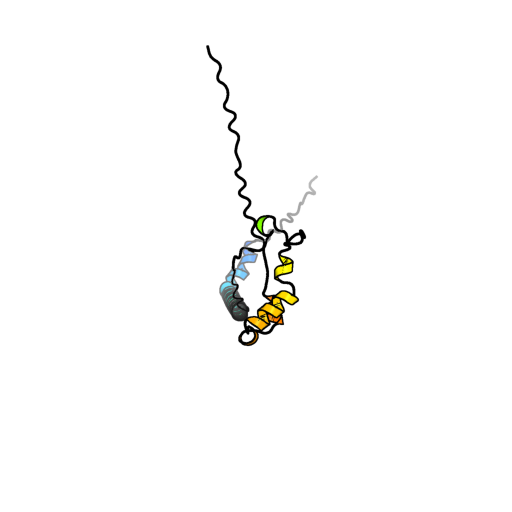1
ATOM 560 C CA . TYR A 1 73 ? -7.732 2.431 27.991 1.00 88.06 73 TYR A CA 1
ATOM 561 C C . TYR A 1 73 ? -8.324 2.732 29.381 1.00 88.06 73 TYR A C 1
ATOM 563 O O . TYR A 1 73 ? -7.568 2.960 30.330 1.00 88.06 73 TYR A O 1
ATOM 571 N N . PRO A 1 74 ? -9.657 2.634 29.558 1.00 85.75 74 PRO A N 1
ATOM 572 C CA . PRO A 1 74 ? -10.308 2.856 30.856 1.00 85.75 74 PRO A CA 1
ATOM 573 C C . PRO A 1 74 ? -9.800 1.949 31.990 1.00 85.75 74 PRO A C 1
ATOM 575 O O . PRO A 1 74 ? -9.950 2.263 33.165 1.00 85.75 74 PRO A O 1
ATOM 578 N N . ASN A 1 75 ? -9.187 0.814 31.647 1.00 87.81 75 ASN A N 1
ATOM 579 C CA . ASN A 1 75 ? -8.574 -0.126 32.586 1.00 87.81 75 ASN A CA 1
ATOM 580 C C . ASN A 1 75 ? -7.101 0.203 32.925 1.00 87.81 75 ASN A C 1
ATOM 582 O O . ASN A 1 75 ? -6.440 -0.599 33.582 1.00 87.81 75 ASN A O 1
ATOM 586 N N . GLY A 1 76 ? -6.571 1.339 32.458 1.00 82.56 76 GLY A N 1
ATOM 587 C CA . GLY A 1 76 ? -5.196 1.788 32.698 1.00 82.56 76 GLY A CA 1
ATOM 588 C C . GLY A 1 76 ? -4.134 1.148 31.796 1.00 82.56 76 GLY A C 1
ATOM 589 O O . GLY A 1 76 ? -2.956 1.489 31.909 1.00 82.56 76 GLY A O 1
ATOM 590 N N . LEU A 1 77 ? -4.509 0.240 30.887 1.00 87.81 77 LEU A N 1
ATOM 591 C CA . LEU A 1 77 ? -3.562 -0.330 29.926 1.00 87.81 77 LEU A CA 1
ATOM 592 C C . LEU A 1 77 ? -3.162 0.711 28.869 1.00 87.81 77 LEU A C 1
ATOM 594 O O . LEU A 1 77 ? -4.005 1.500 28.438 1.00 87.81 77 LEU A O 1
ATOM 598 N N . PRO A 1 78 ? -1.898 0.714 28.408 1.00 85.69 78 PRO A N 1
ATOM 599 C CA . PRO A 1 78 ? -1.460 1.629 27.364 1.00 85.69 78 PRO A CA 1
ATOM 600 C C . PRO A 1 78 ? -2.186 1.336 26.048 1.00 85.69 78 PRO A C 1
ATOM 602 O O . PRO A 1 78 ? -2.278 0.189 25.616 1.00 85.69 78 PRO A O 1
ATOM 605 N N . PHE A 1 79 ? -2.669 2.389 25.395 1.00 85.12 79 PHE A N 1
ATOM 606 C CA . PHE A 1 79 ? -3.297 2.295 24.084 1.00 85.12 79 PHE A CA 1
ATOM 607 C C . PHE A 1 79 ? -2.236 2.107 22.998 1.00 85.12 79 PHE A C 1
ATOM 609 O O . PHE A 1 79 ? -1.351 2.957 22.832 1.00 85.12 79 PHE A O 1
ATOM 616 N N . SER A 1 80 ? -2.354 1.033 22.215 1.00 84.81 80 SER A N 1
ATOM 617 C CA . SER A 1 80 ? -1.533 0.840 21.025 1.00 84.81 80 SER A CA 1
ATOM 618 C C . SER A 1 80 ? -2.337 1.121 19.751 1.00 84.81 80 SER A C 1
ATOM 620 O O . SER A 1 80 ? -3.428 0.580 19.575 1.00 84.81 80 SER A O 1
ATOM 622 N N . PRO A 1 81 ? -1.797 1.890 18.785 1.00 82.50 81 PRO A N 1
ATOM 623 C CA . PRO A 1 81 ? -2.434 2.061 17.479 1.00 82.50 81 PRO A CA 1
ATOM 624 C C . PRO A 1 81 ? -2.668 0.745 16.719 1.00 82.50 81 PRO A C 1
ATOM 626 O O . PRO A 1 81 ? -3.539 0.699 15.855 1.00 82.50 81 PRO A O 1
ATOM 629 N N . SER A 1 82 ? -1.908 -0.316 17.025 1.00 85.62 82 SER A N 1
ATOM 630 C CA . SER A 1 82 ? -2.111 -1.657 16.452 1.00 85.62 82 SER A CA 1
ATOM 631 C C . SER A 1 82 ? -3.444 -2.279 16.854 1.00 85.62 82 SER A C 1
ATOM 633 O O . SER A 1 82 ? -3.999 -3.069 16.098 1.00 85.62 82 SER A O 1
ATOM 635 N N . ASP A 1 83 ? -3.975 -1.908 18.016 1.00 87.00 83 ASP A N 1
ATOM 636 C CA . ASP A 1 83 ? -5.210 -2.488 18.543 1.00 87.00 83 ASP A CA 1
ATOM 637 C C . ASP A 1 83 ? -6.425 -2.032 17.724 1.00 87.00 83 ASP A C 1
ATOM 639 O O . ASP A 1 83 ? -7.412 -2.750 17.607 1.00 87.00 83 ASP A O 1
ATOM 643 N N . VAL A 1 84 ? -6.324 -0.862 17.082 1.00 86.62 84 VAL A N 1
ATOM 644 C CA . VAL A 1 84 ? -7.350 -0.321 16.177 1.00 86.62 84 VAL A CA 1
ATOM 645 C C . VAL A 1 84 ? -7.537 -1.205 14.943 1.00 86.62 84 VAL A C 1
ATOM 647 O O . VAL A 1 84 ? -8.641 -1.303 14.416 1.00 86.62 84 VAL A O 1
ATOM 650 N N . ILE A 1 85 ? -6.460 -1.841 14.477 1.00 89.81 85 ILE A N 1
ATOM 651 C CA . ILE A 1 85 ? -6.463 -2.723 13.300 1.00 89.81 85 ILE A CA 1
ATOM 652 C C . ILE A 1 85 ? -6.455 -4.202 13.688 1.00 89.81 85 ILE A C 1
ATOM 654 O O . ILE A 1 85 ? -6.144 -5.058 12.858 1.00 89.81 85 ILE A O 1
ATOM 658 N N . ALA A 1 86 ? -6.785 -4.520 14.942 1.00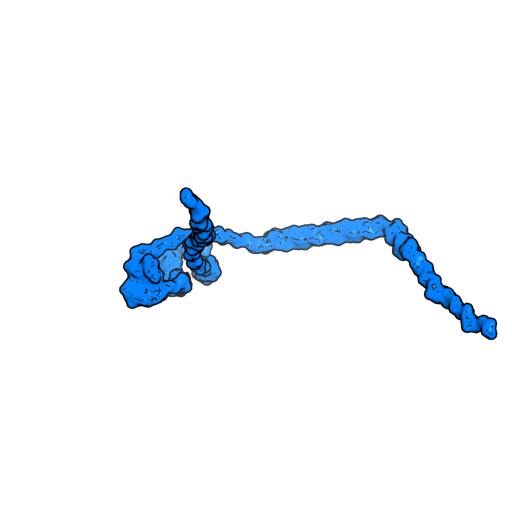 90.19 86 ALA A N 1
ATOM 659 C CA . ALA A 1 86 ? -6.906 -5.900 15.378 1.00 90.19 86 ALA A CA 1
ATOM 660 C C . ALA A 1 86 ? -7.976 -6.629 14.537 1.00 90.19 86 ALA A C 1
ATOM 662 O O . ALA A 1 86 ? -9.030 -6.046 14.267 1.00 90.19 86 ALA A O 1
ATOM 663 N N . PRO A 1 87 ? -7.755 -7.903 14.150 1.00 88.69 87 PRO A N 1
ATOM 664 C CA . PRO A 1 87 ? -8.676 -8.633 13.277 1.00 88.69 87 PRO A CA 1
ATOM 665 C C . PRO A 1 87 ? -10.123 -8.637 13.776 1.00 88.69 87 PRO A C 1
ATOM 667 O O . PRO A 1 87 ? -11.036 -8.429 12.989 1.00 88.69 87 PRO A O 1
ATOM 670 N N . SER A 1 88 ? -10.332 -8.784 15.087 1.00 90.50 88 SER A N 1
ATOM 671 C CA . SER A 1 88 ? -11.662 -8.757 15.704 1.00 90.50 88 SER A CA 1
ATOM 672 C C . SER A 1 88 ? -12.404 -7.437 15.474 1.00 90.50 88 SER A C 1
ATOM 674 O O . SER A 1 88 ? -13.586 -7.454 15.147 1.00 90.50 88 SER A O 1
ATOM 676 N N . ILE A 1 89 ? -11.710 -6.302 15.594 1.00 90.44 89 ILE A N 1
ATOM 677 C CA . ILE A 1 89 ? -12.282 -4.968 15.369 1.00 90.44 89 ILE A CA 1
ATOM 678 C C . ILE A 1 89 ? -12.564 -4.757 13.880 1.00 90.44 89 ILE A C 1
ATOM 680 O O . ILE A 1 89 ? -13.641 -4.300 13.502 1.00 90.44 89 ILE A O 1
ATOM 684 N N . VAL A 1 90 ? -11.603 -5.109 13.022 1.00 91.81 90 VAL A N 1
ATOM 685 C CA . VAL A 1 90 ? -11.716 -4.931 11.568 1.00 91.81 90 VAL A CA 1
ATOM 686 C C . VAL A 1 90 ? -12.859 -5.771 10.998 1.00 91.81 90 VAL A C 1
ATOM 688 O O . VAL A 1 90 ? -13.619 -5.271 10.170 1.00 91.81 90 VAL A O 1
ATOM 691 N N . ASP A 1 91 ? -13.022 -7.008 11.464 1.00 92.12 91 ASP A N 1
ATOM 692 C CA . ASP A 1 91 ? -14.091 -7.904 11.021 1.00 92.12 91 ASP A CA 1
ATOM 693 C C . ASP A 1 91 ? -15.471 -7.417 11.463 1.00 92.12 91 ASP A C 1
ATOM 695 O O . ASP A 1 91 ? -16.420 -7.454 10.676 1.00 92.12 91 ASP A O 1
ATOM 699 N N . GLU A 1 92 ? -15.584 -6.915 12.697 1.00 92.31 92 GLU A N 1
ATOM 700 C CA . GLU A 1 92 ? -16.823 -6.321 13.197 1.00 92.31 92 GLU A CA 1
ATOM 701 C C . GLU A 1 92 ? -17.211 -5.092 12.364 1.00 92.31 92 GLU A C 1
ATOM 703 O O . GLU A 1 92 ? -18.354 -4.972 11.918 1.00 92.31 92 GLU A O 1
ATOM 708 N N . VAL A 1 93 ? -16.252 -4.204 12.083 1.00 91.31 93 VAL A N 1
ATOM 709 C CA . VAL A 1 93 ? -16.471 -3.015 11.246 1.00 91.31 93 VAL A CA 1
ATOM 710 C C . VAL A 1 93 ? -16.839 -3.407 9.813 1.00 91.31 93 VAL A C 1
ATOM 712 O O . VAL A 1 93 ? -17.752 -2.807 9.239 1.00 91.31 93 VAL A O 1
ATOM 715 N N . PHE A 1 94 ? -16.178 -4.416 9.244 1.00 91.94 94 PHE A N 1
ATOM 716 C CA . PHE A 1 94 ? -16.454 -4.916 7.897 1.00 91.94 94 PHE A CA 1
ATOM 717 C C . PHE A 1 94 ? -17.878 -5.477 7.782 1.00 91.94 94 PHE A C 1
ATOM 719 O O . PHE A 1 94 ? -18.590 -5.159 6.827 1.00 91.94 94 PHE A O 1
ATOM 726 N N . ALA A 1 95 ? -18.309 -6.266 8.770 1.00 92.12 95 ALA A N 1
ATOM 727 C CA . ALA A 1 95 ? -19.651 -6.840 8.815 1.00 92.12 95 ALA A CA 1
ATOM 728 C C . ALA A 1 95 ? -20.732 -5.777 9.066 1.00 92.12 95 ALA A C 1
ATOM 730 O O . ALA A 1 95 ? -21.771 -5.787 8.410 1.00 92.12 95 ALA A O 1
ATOM 731 N N . LYS A 1 96 ? -20.487 -4.837 9.986 1.00 94.81 96 LYS A N 1
ATOM 732 C CA . LYS A 1 96 ? -21.464 -3.813 10.385 1.00 94.81 96 LYS A CA 1
ATOM 733 C C . LYS A 1 96 ? -21.736 -2.767 9.300 1.00 94.81 96 LYS A C 1
ATOM 735 O O . LYS A 1 96 ? -22.835 -2.225 9.259 1.00 94.81 96 LYS A O 1
ATOM 740 N N . ASN A 1 97 ? -20.754 -2.478 8.445 1.00 91.06 97 ASN A N 1
ATOM 741 C CA . ASN A 1 97 ? -20.870 -1.476 7.376 1.00 91.06 97 ASN A CA 1
ATOM 742 C C . ASN A 1 97 ? -21.12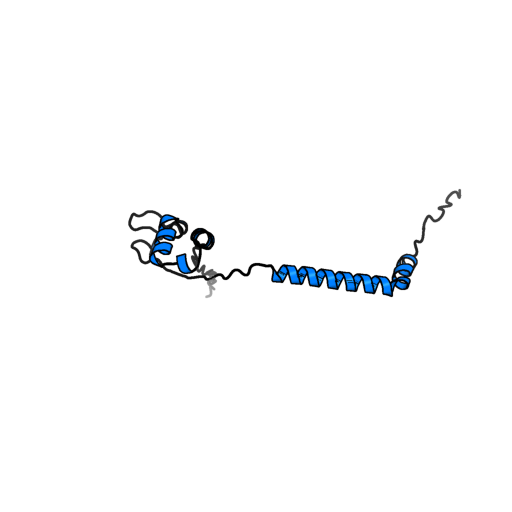1 -2.087 5.983 1.00 91.06 97 ASN A C 1
ATOM 744 O O . ASN A 1 97 ? -21.024 -1.372 4.992 1.00 91.06 97 ASN A O 1
ATOM 7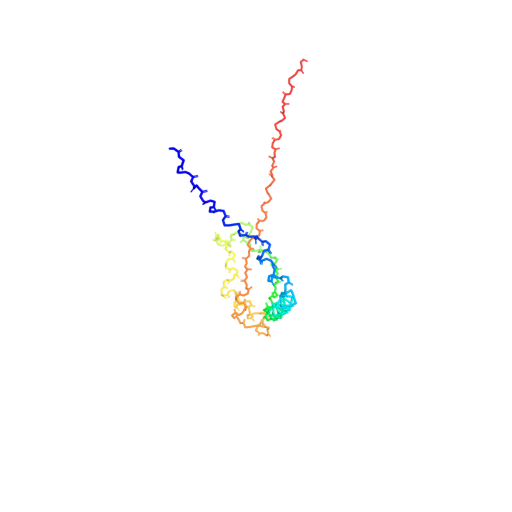48 N N . ASP A 1 98 ? -21.401 -3.393 5.901 1.00 90.06 98 ASP A N 1
ATOM 749 C CA . ASP A 1 98 ? -21.652 -4.132 4.651 1.00 90.06 98 ASP A CA 1
ATOM 750 C C . ASP A 1 98 ? -20.602 -3.890 3.543 1.00 90.06 98 ASP A C 1
ATOM 752 O O . ASP A 1 98 ? -20.885 -3.793 2.345 1.00 90.06 98 ASP A O 1
ATOM 756 N N . VAL A 1 99 ? -19.329 -3.818 3.952 1.00 89.38 99 VAL A N 1
ATOM 757 C CA . VAL A 1 99 ? -18.189 -3.525 3.060 1.00 89.38 99 VAL A CA 1
ATOM 758 C C . VAL A 1 99 ? -17.950 -4.655 2.047 1.00 89.38 99 VAL A C 1
ATOM 760 O O . VAL A 1 99 ? -17.295 -4.464 1.022 1.00 89.38 99 VAL A O 1
ATOM 763 N N . ARG A 1 100 ? -18.550 -5.829 2.283 1.00 88.31 100 ARG A N 1
ATOM 764 C CA . ARG A 1 100 ? -18.510 -6.994 1.388 1.00 88.31 100 ARG A CA 1
ATOM 765 C C . ARG A 1 100 ? -19.022 -6.687 -0.020 1.00 88.31 100 ARG A C 1
ATOM 767 O O . ARG A 1 100 ? -18.576 -7.330 -0.967 1.00 88.31 100 ARG A O 1
ATOM 774 N N . SER A 1 101 ? -19.917 -5.713 -0.165 1.00 88.56 101 SER A N 1
ATOM 775 C CA . SER A 1 101 ? -20.408 -5.247 -1.468 1.00 88.56 101 SER A CA 1
ATOM 776 C C . SER A 1 101 ? -19.325 -4.571 -2.325 1.00 88.56 101 SER A C 1
ATOM 778 O O . SER A 1 101 ? -19.438 -4.552 -3.550 1.00 88.56 101 SER A O 1
ATOM 780 N N . HIS A 1 102 ? -18.259 -4.054 -1.703 1.00 87.38 102 HIS A N 1
ATOM 781 C CA . HIS A 1 102 ? -17.202 -3.292 -2.369 1.00 87.38 102 HIS A CA 1
ATOM 782 C C . HIS A 1 102 ? -15.878 -4.051 -2.499 1.00 87.38 102 HIS A C 1
ATOM 784 O O . HIS A 1 102 ? -15.182 -3.886 -3.502 1.00 87.38 102 HIS A O 1
ATOM 790 N N . CYS A 1 103 ? -15.495 -4.864 -1.511 1.00 88.44 103 CYS A N 1
ATOM 791 C CA . CYS A 1 103 ? -14.239 -5.615 -1.560 1.00 88.44 103 CYS A CA 1
ATOM 792 C C . CYS A 1 103 ? -14.253 -6.887 -0.698 1.00 88.44 103 CYS A C 1
ATOM 794 O O . CYS A 1 103 ? -15.072 -7.062 0.204 1.00 88.44 103 CYS A O 1
ATOM 796 N N . ALA A 1 104 ? -13.314 -7.795 -0.982 1.00 90.38 104 ALA A N 1
ATOM 797 C CA . ALA A 1 104 ? -13.081 -8.985 -0.168 1.00 90.38 104 ALA A CA 1
ATOM 798 C C . ALA A 1 104 ? -12.441 -8.623 1.184 1.00 90.38 104 ALA A C 1
ATOM 800 O O . ALA A 1 104 ? -11.660 -7.673 1.279 1.00 90.38 104 ALA A O 1
ATOM 801 N N . VAL A 1 105 ? -12.717 -9.423 2.220 1.00 88.38 105 VAL A N 1
ATOM 802 C CA . VAL A 1 105 ? -12.234 -9.167 3.590 1.00 88.38 105 VAL A CA 1
ATOM 803 C C . VAL A 1 105 ? -10.704 -9.122 3.680 1.00 88.38 105 VAL A C 1
ATOM 805 O O . VAL A 1 105 ? -10.154 -8.269 4.370 1.00 88.38 105 VAL A O 1
ATOM 808 N N . ASP A 1 106 ? -10.002 -9.975 2.930 1.00 90.06 106 ASP A N 1
ATOM 809 C CA . ASP A 1 106 ? -8.535 -10.012 2.938 1.00 90.06 106 ASP A CA 1
ATOM 810 C C . ASP A 1 106 ? -7.931 -8.754 2.309 1.00 90.06 106 ASP A C 1
ATOM 812 O O . ASP A 1 106 ? -6.973 -8.183 2.835 1.00 90.06 106 ASP A O 1
ATOM 816 N N . ALA A 1 107 ? -8.548 -8.262 1.229 1.00 87.50 107 ALA A N 1
ATOM 817 C CA . ALA A 1 107 ? -8.164 -7.001 0.608 1.00 87.50 107 ALA A CA 1
ATOM 818 C C . ALA A 1 107 ? -8.374 -5.832 1.582 1.00 87.50 107 ALA A C 1
ATOM 820 O O . ALA A 1 107 ? -7.476 -5.005 1.745 1.00 87.50 107 ALA A O 1
ATOM 821 N N . PHE A 1 108 ? -9.506 -5.809 2.294 1.00 89.25 108 PHE A N 1
ATOM 822 C CA . PHE A 1 108 ? -9.794 -4.794 3.307 1.00 89.25 108 PHE A CA 1
ATOM 823 C C . PHE A 1 108 ? -8.775 -4.808 4.454 1.00 89.25 108 PHE A C 1
ATOM 825 O O . PHE A 1 108 ? -8.189 -3.773 4.764 1.00 89.25 108 PHE A O 1
ATOM 832 N N . ARG A 1 109 ? -8.489 -5.982 5.032 1.00 88.62 109 ARG A N 1
ATOM 833 C CA . ARG A 1 109 ? -7.504 -6.138 6.118 1.00 88.62 109 ARG A CA 1
ATOM 834 C C . ARG A 1 109 ? -6.104 -5.679 5.702 1.00 88.62 109 ARG A C 1
ATOM 836 O O . ARG A 1 109 ? -5.437 -4.993 6.469 1.00 88.62 109 ARG A O 1
ATOM 843 N N . SER A 1 110 ? -5.673 -6.028 4.488 1.00 88.06 110 SER A N 1
ATOM 844 C CA . SER A 1 110 ? -4.339 -5.674 3.977 1.00 88.06 110 SER A CA 1
ATOM 845 C C . SER A 1 110 ? -4.166 -4.184 3.653 1.00 88.06 110 SER A C 1
ATOM 847 O O . SER A 1 110 ? -3.044 -3.681 3.667 1.00 88.06 110 SER A O 1
ATOM 849 N N . GLY A 1 111 ? -5.262 -3.472 3.377 1.00 86.75 111 GLY A N 1
ATOM 850 C CA . GLY A 1 111 ? -5.237 -2.059 2.996 1.00 86.75 111 GLY A CA 1
ATOM 851 C C . GLY A 1 111 ? -5.213 -1.080 4.173 1.00 86.75 111 GLY A C 1
ATOM 852 O O . GLY A 1 111 ? -4.992 0.114 3.968 1.00 86.75 111 GLY A O 1
ATOM 853 N N . LEU A 1 112 ? -5.447 -1.549 5.401 1.00 88.31 112 LEU A N 1
ATOM 854 C CA . LEU A 1 112 ? -5.532 -0.688 6.578 1.00 88.31 112 LEU A CA 1
ATOM 855 C C . LEU A 1 112 ? -4.158 -0.468 7.210 1.00 88.31 112 LEU A C 1
ATOM 857 O O . LEU A 1 112 ? -3.382 -1.388 7.451 1.00 88.31 112 LEU A O 1
ATOM 861 N N . THR A 1 113 ? -3.849 0.786 7.526 1.00 87.75 113 THR A N 1
ATOM 862 C CA . THR A 1 113 ? -2.650 1.152 8.282 1.00 87.75 113 THR A CA 1
ATOM 863 C C . THR A 1 113 ? -2.967 2.334 9.181 1.00 87.75 113 THR A C 1
ATOM 865 O O . THR A 1 113 ? -3.524 3.334 8.731 1.00 87.75 113 THR A O 1
ATOM 868 N N . VAL A 1 114 ? -2.572 2.246 10.450 1.00 87.81 114 VAL A N 1
ATOM 869 C CA . VAL A 1 114 ? -2.754 3.325 11.426 1.00 87.81 114 VAL A CA 1
ATOM 870 C C . VAL A 1 114 ? -1.400 3.928 11.772 1.00 87.81 114 VAL A C 1
ATOM 872 O O . VAL A 1 114 ? -0.424 3.221 12.018 1.00 87.81 114 VAL A O 1
ATOM 875 N N . ARG A 1 115 ? -1.334 5.262 11.793 1.00 83.25 115 ARG A N 1
ATOM 876 C CA . ARG A 1 115 ? -0.143 6.017 12.195 1.00 83.25 115 ARG A CA 1
ATOM 877 C C . ARG A 1 115 ? -0.502 7.013 13.286 1.00 83.25 115 ARG A C 1
ATOM 879 O O . ARG A 1 115 ? -1.463 7.769 13.159 1.00 83.25 115 ARG A O 1
ATOM 886 N N . ASN A 1 116 ? 0.307 7.049 14.341 1.00 79.56 116 ASN A N 1
ATOM 887 C CA . ASN A 1 116 ? 0.168 8.040 15.400 1.00 79.56 116 ASN A CA 1
ATOM 888 C C . ASN A 1 116 ? 0.897 9.332 15.004 1.00 79.56 116 ASN A C 1
ATOM 890 O O . ASN A 1 116 ? 2.126 9.367 14.946 1.00 79.56 116 ASN A O 1
ATOM 894 N N . HIS A 1 117 ? 0.144 10.399 14.742 1.00 68.62 117 HIS A N 1
ATOM 895 C CA . HIS A 1 117 ? 0.688 11.718 14.430 1.00 68.62 117 HIS A CA 1
ATOM 896 C C . HIS A 1 117 ? 0.736 12.589 15.694 1.00 68.62 117 HIS A C 1
ATOM 898 O O . HIS A 1 117 ? -0.001 13.561 15.848 1.00 68.62 117 HIS A O 1
ATOM 904 N N . ARG A 1 118 ? 1.631 12.271 16.634 1.00 65.44 118 ARG A N 1
ATOM 905 C CA . ARG A 1 118 ? 1.886 13.166 17.772 1.00 65.44 118 ARG A CA 1
ATOM 906 C C . ARG A 1 118 ? 2.702 14.372 17.288 1.00 65.44 118 ARG A C 1
ATOM 908 O O . ARG A 1 118 ? 3.929 14.321 17.271 1.00 65.44 118 ARG A O 1
ATOM 915 N N . GLN A 1 119 ? 2.035 15.459 16.894 1.00 57.56 119 GLN A N 1
ATOM 916 C CA . GLN A 1 119 ? 2.700 16.735 16.603 1.00 57.56 119 GLN A CA 1
ATOM 917 C C . GLN A 1 119 ? 3.267 17.330 17.901 1.00 57.56 119 GLN A C 1
ATOM 919 O O . GLN A 1 119 ? 2.588 18.050 18.630 1.00 57.56 119 GLN A O 1
ATOM 924 N N . ARG A 1 120 ? 4.521 16.998 18.225 1.00 49.88 120 ARG A N 1
ATOM 925 C CA . ARG A 1 120 ? 5.248 17.636 19.325 1.00 49.88 120 ARG A CA 1
ATOM 926 C C . ARG A 1 120 ? 5.838 18.950 18.821 1.00 49.88 120 ARG A C 1
ATOM 928 O O . ARG A 1 120 ? 6.909 18.958 18.226 1.00 49.88 120 ARG A O 1
ATOM 935 N N . TRP A 1 121 ? 5.135 20.052 19.068 1.00 47.97 121 TRP A N 1
ATOM 936 C CA . TRP A 1 121 ? 5.663 21.404 18.892 1.00 47.97 121 TRP A CA 1
ATOM 937 C C . TRP A 1 121 ? 6.854 21.610 19.839 1.00 47.97 121 TRP A C 1
ATOM 939 O O . TRP A 1 121 ? 6.672 21.847 21.032 1.00 47.97 121 TRP A O 1
ATOM 949 N N . SER A 1 122 ? 8.084 21.483 19.333 1.00 62.53 122 SER A N 1
ATOM 950 C CA . SER A 1 122 ? 9.278 21.902 20.069 1.00 62.53 122 SER A CA 1
ATOM 951 C C . SER A 1 122 ? 9.537 23.377 19.778 1.00 62.53 122 SER A C 1
ATOM 953 O O . SER A 1 122 ? 10.188 23.727 18.793 1.00 62.53 122 SER A O 1
ATOM 955 N N . TRP A 1 123 ? 9.023 24.258 20.630 1.00 61.09 123 TRP A N 1
ATOM 956 C CA . TRP A 1 123 ? 9.469 25.645 20.660 1.00 61.09 123 TRP A CA 1
ATOM 957 C C . TRP A 1 123 ? 10.942 25.628 21.078 1.00 61.09 123 TRP A C 1
ATOM 959 O O . TRP A 1 123 ? 11.251 25.386 22.243 1.00 61.09 123 TRP A O 1
ATOM 969 N N . SER A 1 124 ? 11.873 25.828 20.140 1.00 65.94 124 SER A N 1
ATOM 970 C CA . SER A 1 124 ? 13.262 26.094 20.509 1.00 65.94 124 SER A CA 1
ATOM 971 C C . SER A 1 124 ? 13.307 27.505 21.091 1.00 65.94 124 SER A C 1
ATOM 973 O O . SER A 1 124 ? 13.486 28.491 20.370 1.00 65.94 124 SER A O 1
ATOM 975 N N . THR A 1 125 ? 13.085 27.635 22.392 1.00 65.62 125 THR A N 1
ATOM 976 C CA . THR A 1 125 ? 13.346 28.891 23.084 1.00 65.62 125 THR A CA 1
ATOM 977 C C . THR A 1 125 ? 14.862 29.067 23.126 1.00 65.62 125 THR A C 1
ATOM 979 O O . THR A 1 125 ? 15.568 28.528 23.974 1.00 65.62 125 THR A O 1
ATOM 982 N N . ARG A 1 126 ? 15.404 29.806 22.151 1.00 57.47 126 ARG A N 1
ATOM 983 C CA . ARG A 1 126 ? 16.746 30.377 22.277 1.00 57.47 126 ARG A CA 1
ATOM 984 C C . ARG A 1 126 ? 16.671 31.393 23.411 1.00 57.47 126 ARG A C 1
ATOM 986 O O . ARG A 1 126 ? 16.218 32.515 23.207 1.00 57.47 126 ARG A O 1
ATOM 993 N N . SER A 1 127 ? 17.061 30.970 24.609 1.00 63.84 127 SER A N 1
ATOM 994 C CA . SER A 1 127 ? 17.218 31.839 25.771 1.00 63.84 127 SER A CA 1
ATOM 995 C C . SER A 1 127 ? 18.199 32.953 25.421 1.00 63.84 127 SER A C 1
ATOM 997 O O . SER A 1 127 ? 19.413 32.752 25.411 1.00 63.84 127 SER A O 1
ATOM 999 N N . PHE A 1 128 ? 17.674 34.134 25.102 1.00 58.38 128 PHE A N 1
ATOM 1000 C CA . PHE A 1 128 ? 18.478 35.337 24.967 1.00 58.38 128 PHE A CA 1
ATOM 1001 C C . PHE A 1 128 ? 18.946 35.710 26.376 1.00 58.38 128 PHE A C 1
ATOM 1003 O O . PHE A 1 128 ? 18.189 36.274 27.168 1.00 58.38 128 PHE A O 1
ATOM 1010 N N . LYS A 1 129 ? 20.188 35.345 26.722 1.00 59.53 129 LYS A N 1
ATOM 1011 C CA . LYS A 1 129 ? 20.869 35.911 27.889 1.00 59.53 129 LYS A CA 1
ATOM 1012 C C . LYS A 1 129 ? 20.964 37.414 27.653 1.00 59.53 129 LYS A C 1
ATOM 1014 O O . LYS A 1 129 ? 21.774 37.875 26.854 1.00 59.53 129 LYS A O 1
ATOM 1019 N N . ARG A 1 130 ? 20.098 38.171 28.320 1.00 54.12 130 ARG A N 1
ATOM 1020 C CA . ARG A 1 130 ? 20.182 39.626 28.376 1.00 54.12 130 ARG A CA 1
ATOM 1021 C C . ARG A 1 130 ? 21.462 39.944 29.155 1.00 54.12 130 ARG A C 1
ATOM 1023 O O . ARG A 1 130 ? 21.539 39.658 30.346 1.00 54.12 130 ARG A O 1
ATOM 1030 N N . ALA A 1 131 ? 22.488 40.431 28.461 1.00 56.06 131 ALA A N 1
ATOM 1031 C CA . ALA A 1 131 ? 23.690 40.949 29.095 1.00 56.06 131 ALA A CA 1
ATOM 1032 C C . ALA A 1 131 ? 23.279 42.131 29.982 1.00 56.06 131 ALA A C 1
ATOM 1034 O O . ALA A 1 131 ? 22.712 43.112 29.502 1.00 56.06 131 ALA A O 1
ATOM 1035 N N . SER A 1 132 ? 23.503 42.000 31.285 1.00 58.75 132 SER A N 1
ATOM 1036 C CA . SER A 1 132 ? 23.400 43.091 32.243 1.00 58.75 132 SER A CA 1
ATOM 1037 C C . SER A 1 132 ? 24.521 44.087 31.953 1.00 58.75 132 SER A C 1
ATOM 1039 O O . SER A 1 132 ? 25.683 43.809 32.246 1.00 58.75 132 SER A O 1
ATOM 1041 N N . ALA A 1 133 ? 24.173 45.219 31.343 1.00 51.44 133 ALA A N 1
ATOM 1042 C CA . ALA A 1 133 ? 25.066 46.359 31.229 1.00 51.44 133 ALA A CA 1
ATOM 1043 C C . ALA A 1 133 ? 25.028 47.150 32.543 1.00 51.44 133 ALA A C 1
ATOM 1045 O O . ALA A 1 133 ? 24.034 47.783 32.892 1.00 51.44 133 ALA A O 1
ATOM 1046 N N . THR A 1 134 ? 26.132 47.034 33.267 1.00 56.97 134 THR A N 1
ATOM 1047 C CA . THR A 1 134 ? 26.598 47.902 34.343 1.00 56.97 134 THR A CA 1
ATOM 1048 C C . THR A 1 134 ? 26.917 49.299 33.807 1.00 56.97 134 THR A C 1
ATOM 1050 O O . THR A 1 134 ? 27.669 49.394 32.843 1.00 56.97 134 THR A O 1
ATOM 1053 N N . SER A 1 135 ? 26.412 50.347 34.461 1.00 52.19 135 SER A N 1
ATOM 1054 C CA . SER A 1 135 ? 27.003 51.698 34.613 1.00 52.19 135 SER A CA 1
ATOM 1055 C C . SER A 1 135 ? 25.891 52.623 35.118 1.00 52.19 135 SER A C 1
ATOM 1057 O O . SER A 1 135 ? 24.795 52.566 34.569 1.00 52.19 135 SER A O 1
ATOM 1059 N N . GLY A 1 136 ? 26.046 53.492 36.105 1.00 44.03 136 GLY A N 1
ATOM 1060 C CA . GLY A 1 136 ? 27.198 54.040 36.811 1.00 44.03 136 GLY A CA 1
ATOM 1061 C C . GLY A 1 136 ? 26.684 55.295 37.513 1.00 44.03 136 GLY A C 1
ATOM 1062 O O . GLY A 1 136 ? 25.755 55.916 36.946 1.00 44.03 136 GLY A O 1
#

Sequence (136 aa):
MAMLDSQDRTDNIRVGDLFRPLLAYRRLIWQATVAATVIAALLGGVYLFVQPTAWSATLGFRPTFDGSESGQYPNGLPFSPSDVIAPSIVDEVFAKNDVRSHCAVDAFRSGLTVRNHRQRWSWSTRSFKRASATSG